Protein AF-A0A916PH71-F1 (afdb_monomer)

pLDDT: mean 97.64, std 1.37, range [85.88, 98.81]

Radius of gyration: 21.18 Å; Cα contacts (8 Å, |Δi|>4): 160; chains: 1; bounding box: 60×31×60 Å

Foldseek 3Di:
DDDDDPDPDPVDDDDDDDDDDDDDDDPCVVQPQPAAEAEFPVCCVVPVRHHHWDDDPRGIDDGFKYWFAFPVCVVPPRCVVQDVLQPHPCVVCVVFWDWDWDDDADPPCRPDRRTTMIGIDGPDDDDDDDDDDDDDDDDPPDDPDDDDNDD

Sequence (151 aa):
MVAEDLSLTPEDWIAVTPPRVPDLRSLQEYVGSTQPVLLDWAVGLAFPCQQPMLHANGIAEIPKFRITPDYSAKKLDTDTWEDGTNGGLLGITDLLLRAHVMATYLSRDWARDWGSLRKFDTLVDAPPAQLELGTATRSGLWSPGKIRIGP

Organism: Mycobacterium tuberculosis (NCBI:txid1773)

InterPro domains:
  IPR032731 Arabinosyltransferase, C-terminal [PF14896] (2-148)

Nearest PDB structures (foldseek):
  7bvf-assembly1_B  TM=9.977E-01  e=1.485E-19  Mycobacterium tuberculosis H37Rv
  6x0o-assembly1_A  TM=1.001E+00  e=2.193E-16  Mycolicibacterium smegmatis MC2 155
  7bx8-assembly1_B  TM=9.810E-01  e=2.394E-15  Mycolicibacterium smegmatis MC2 155
  7bwr-assembly1_A  TM=9.856E-01  e=1.229E-14  Mycolicibacterium smegmatis MC2 155
  7bvg-assembly1_A  TM=9.940E-01  e=8.418E-10  Mycolicibacterium smegmatis MC2 155

Mean predicted aligned error: 3.52 Å

Secondary structure (DSSP, 8-state):
---------TT---------------HHHHHTTTS-EEE-TTTTTT-TTS-BPPEETTEE---SEEEE--HHHIIIIIHHHT-TTTT-THHHHHHHEEEEE-----TT-TT----EEEEEEESS--PPPPP--------TT----PPP---

Structure (mmCIF, N/CA/C/O backbone):
data_AF-A0A916PH71-F1
#
_entry.id   AF-A0A916PH71-F1
#
loop_
_atom_site.group_PDB
_atom_site.id
_atom_site.type_symbol
_atom_site.label_atom_id
_atom_site.label_alt_id
_atom_site.label_comp_id
_atom_site.label_asym_id
_atom_site.label_entity_id
_atom_site.label_seq_id
_atom_site.pdbx_PDB_ins_code
_atom_site.Cartn_x
_atom_site.Cartn_y
_atom_site.Cartn_z
_atom_site.occupancy
_atom_site.B_iso_or_equiv
_atom_site.auth_seq_id
_atom_site.auth_comp_id
_atom_site.auth_asym_id
_atom_site.auth_atom_id
_atom_site.pdbx_PDB_model_num
ATOM 1 N N . MET A 1 1 ? 19.009 -8.897 -27.905 1.00 85.88 1 MET A N 1
ATOM 2 C CA . MET A 1 1 ? 19.649 -8.188 -26.779 1.00 85.88 1 MET A CA 1
ATOM 3 C C . MET A 1 1 ? 21.147 -8.281 -26.985 1.00 85.88 1 MET A C 1
ATOM 5 O O . MET A 1 1 ? 21.601 -9.345 -27.384 1.00 85.88 1 MET A O 1
ATOM 9 N N . VAL A 1 2 ? 21.868 -7.190 -26.756 1.00 94.69 2 VAL A N 1
ATOM 10 C CA . VAL A 1 2 ? 23.335 -7.138 -26.725 1.00 94.69 2 VAL A CA 1
ATOM 11 C C . VAL A 1 2 ? 23.687 -6.413 -25.428 1.00 94.69 2 VAL A C 1
ATOM 13 O O . VAL A 1 2 ? 23.052 -5.402 -25.131 1.00 94.69 2 VAL A O 1
ATOM 16 N N . ALA A 1 3 ? 24.597 -6.962 -24.631 1.00 95.88 3 ALA A N 1
ATOM 17 C CA . ALA A 1 3 ? 25.007 -6.413 -23.344 1.00 95.88 3 ALA A CA 1
ATOM 18 C C . ALA A 1 3 ? 26.518 -6.610 -23.189 1.00 95.88 3 ALA A C 1
ATOM 20 O O . ALA A 1 3 ? 27.023 -7.684 -23.514 1.00 95.88 3 ALA A O 1
ATOM 21 N N . GLU A 1 4 ? 27.213 -5.584 -22.711 1.00 96.88 4 GLU A N 1
ATOM 22 C CA . GLU A 1 4 ? 28.657 -5.586 -22.487 1.00 96.88 4 GLU A CA 1
ATOM 23 C C . GLU A 1 4 ? 28.932 -4.971 -21.116 1.00 96.88 4 GLU A C 1
ATOM 25 O O . GLU A 1 4 ? 28.361 -3.935 -20.777 1.00 96.88 4 GLU A O 1
ATOM 30 N N . ASP A 1 5 ? 29.802 -5.614 -20.347 1.00 96.25 5 ASP A N 1
ATOM 31 C CA . ASP A 1 5 ? 30.385 -5.057 -19.135 1.00 96.25 5 ASP A CA 1
ATOM 32 C C . ASP A 1 5 ? 31.896 -4.960 -19.354 1.00 96.25 5 ASP A C 1
ATOM 34 O O . ASP A 1 5 ? 32.580 -5.969 -19.533 1.00 96.25 5 ASP A O 1
ATOM 38 N N . LEU A 1 6 ? 32.385 -3.725 -19.451 1.00 97.38 6 LEU A N 1
ATOM 39 C CA . LEU A 1 6 ? 33.796 -3.404 -19.676 1.00 97.38 6 LEU A CA 1
ATOM 40 C C . LEU A 1 6 ? 34.477 -2.923 -18.386 1.00 97.38 6 LEU A C 1
ATOM 42 O O . LEU A 1 6 ? 35.652 -2.549 -18.425 1.00 97.38 6 LEU A O 1
ATOM 46 N N . SER A 1 7 ? 33.744 -2.881 -17.267 1.00 97.19 7 SER A N 1
ATOM 47 C CA . SER A 1 7 ? 34.298 -2.478 -15.983 1.00 97.19 7 SER A CA 1
ATOM 48 C C . SER A 1 7 ? 35.080 -3.622 -15.343 1.00 97.19 7 SER A C 1
ATOM 50 O O . SER A 1 7 ? 34.805 -4.801 -15.546 1.00 97.19 7 SER A O 1
ATOM 52 N N . LEU A 1 8 ? 36.092 -3.259 -14.557 1.00 96.75 8 LEU A N 1
ATOM 53 C CA . LEU A 1 8 ? 36.827 -4.187 -13.694 1.00 96.75 8 LEU A CA 1
ATOM 54 C C . LEU A 1 8 ? 36.449 -3.999 -12.215 1.00 96.75 8 LEU A C 1
ATOM 56 O O . LEU A 1 8 ? 36.963 -4.714 -11.353 1.00 96.75 8 LEU A O 1
ATOM 60 N N . THR A 1 9 ? 35.598 -3.014 -11.908 1.00 98.00 9 THR A N 1
ATOM 61 C CA . THR A 1 9 ? 35.149 -2.718 -10.546 1.00 98.00 9 THR A CA 1
ATOM 62 C C . THR A 1 9 ? 34.168 -3.801 -10.091 1.00 98.00 9 THR A C 1
ATOM 64 O O . THR A 1 9 ? 33.164 -4.005 -10.762 1.00 98.00 9 THR A O 1
ATOM 67 N N . PRO A 1 10 ? 34.373 -4.462 -8.936 1.00 96.62 10 PRO A N 1
ATOM 68 C CA . PRO A 1 10 ? 33.494 -5.552 -8.493 1.00 96.62 10 PRO A CA 1
ATOM 69 C C . PRO A 1 10 ? 32.016 -5.180 -8.283 1.00 96.62 10 PRO A C 1
ATOM 71 O O . PRO A 1 10 ? 31.162 -6.063 -8.287 1.00 96.62 10 PRO A O 1
ATOM 74 N N . GLU A 1 11 ? 31.712 -3.900 -8.052 1.00 97.44 11 GLU A N 1
ATOM 75 C CA . GLU A 1 11 ? 30.338 -3.405 -7.872 1.00 97.44 11 GLU A CA 1
ATOM 76 C C . GLU A 1 11 ? 29.620 -3.107 -9.197 1.00 97.44 11 GLU A C 1
ATOM 78 O O . GLU A 1 11 ? 28.392 -3.014 -9.214 1.00 97.44 11 GLU A O 1
ATOM 83 N N . ASP A 1 12 ? 30.360 -3.021 -10.304 1.00 97.50 12 ASP A N 1
ATOM 84 C CA . ASP A 1 12 ? 29.803 -2.815 -11.636 1.00 97.50 12 ASP A CA 1
ATOM 85 C C . ASP A 1 12 ? 29.500 -4.187 -12.237 1.00 97.50 12 ASP A C 1
ATOM 87 O O . ASP A 1 12 ? 30.387 -4.889 -12.705 1.00 97.50 12 ASP A O 1
ATOM 91 N N . TRP A 1 13 ? 28.239 -4.603 -12.179 1.00 97.31 13 TRP A N 1
ATOM 92 C CA . TRP A 1 13 ? 27.793 -5.853 -12.785 1.00 97.31 13 TRP A CA 1
ATOM 93 C C . TRP A 1 13 ? 26.422 -5.672 -13.425 1.00 97.31 13 TRP A C 1
ATOM 95 O O . TRP A 1 13 ? 25.611 -4.844 -13.001 1.00 97.31 13 TRP A O 1
ATOM 105 N N . ILE A 1 14 ? 26.135 -6.484 -14.444 1.00 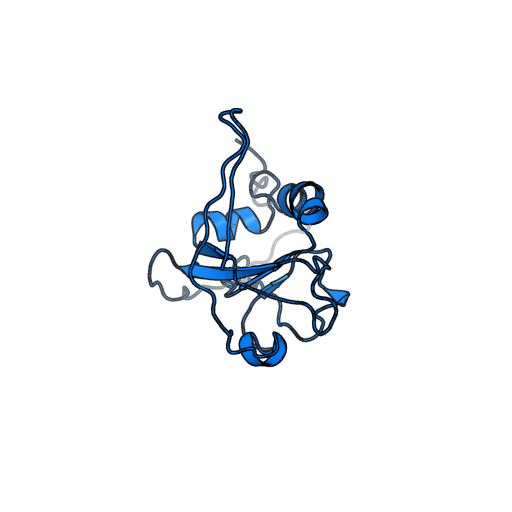97.50 14 ILE A N 1
ATOM 106 C CA . ILE A 1 14 ? 24.841 -6.489 -15.128 1.00 97.50 14 ILE A CA 1
ATOM 107 C C . ILE A 1 14 ? 24.242 -7.894 -15.158 1.00 97.50 14 ILE A C 1
ATOM 109 O O . ILE A 1 14 ? 24.921 -8.886 -15.414 1.00 97.50 14 ILE A O 1
ATOM 113 N N . ALA A 1 15 ? 22.933 -7.977 -14.933 1.00 97.19 15 ALA A N 1
ATOM 114 C CA . ALA A 1 15 ? 22.149 -9.185 -15.153 1.00 97.19 15 ALA A CA 1
ATOM 115 C C . ALA A 1 15 ? 20.938 -8.851 -16.018 1.00 97.19 15 ALA A C 1
ATOM 117 O O . ALA A 1 15 ? 20.287 -7.820 -15.846 1.00 97.19 15 ALA A O 1
ATOM 118 N N . VAL A 1 16 ? 20.628 -9.740 -16.957 1.00 97.06 16 VAL A N 1
ATOM 119 C CA . VAL A 1 16 ? 19.586 -9.522 -17.958 1.00 97.06 16 VAL A CA 1
ATOM 120 C C . VAL A 1 16 ? 18.654 -10.723 -18.042 1.00 97.06 16 VAL A C 1
ATOM 122 O O . VAL A 1 16 ? 19.055 -11.863 -17.824 1.00 97.06 16 VAL A O 1
ATOM 125 N N . THR A 1 17 ? 17.392 -10.465 -18.371 1.00 97.31 17 THR A N 1
ATOM 126 C CA . THR A 1 17 ? 16.372 -11.502 -18.588 1.00 97.31 17 THR A CA 1
ATOM 127 C C . THR A 1 17 ? 15.857 -11.434 -20.027 1.00 97.31 17 THR A C 1
ATOM 129 O O . THR A 1 17 ? 15.926 -10.364 -20.638 1.00 97.31 17 THR A O 1
ATOM 132 N N . PRO A 1 18 ? 15.354 -12.540 -20.610 1.00 98.12 18 PRO A N 1
ATOM 133 C CA . PRO A 1 18 ? 14.786 -12.512 -21.956 1.00 98.12 18 PRO A CA 1
ATOM 134 C C . PRO A 1 18 ? 13.706 -11.424 -22.112 1.00 98.12 18 PRO A C 1
ATOM 136 O O . PRO A 1 18 ? 12.925 -11.198 -21.181 1.00 98.12 18 PRO A O 1
ATOM 139 N N . PRO A 1 19 ? 13.631 -10.745 -23.273 1.00 97.50 19 PRO A N 1
ATOM 140 C CA . PRO A 1 19 ? 12.614 -9.729 -23.502 1.00 97.50 19 PRO A CA 1
ATOM 141 C C . PRO A 1 19 ? 11.215 -10.355 -23.510 1.00 97.50 19 PRO A C 1
ATOM 143 O O . PRO A 1 19 ? 11.025 -11.483 -23.964 1.00 97.50 19 PRO A O 1
ATOM 146 N N . ARG A 1 20 ? 10.222 -9.592 -23.049 1.00 97.62 20 ARG A N 1
ATOM 147 C CA . ARG A 1 20 ? 8.803 -9.963 -23.091 1.00 97.62 20 ARG A CA 1
ATOM 148 C C . ARG A 1 20 ? 7.964 -8.779 -23.554 1.00 97.62 20 ARG A C 1
ATOM 150 O O . ARG A 1 20 ? 8.287 -7.639 -23.228 1.00 97.62 20 ARG A O 1
ATOM 157 N N . VAL A 1 21 ? 6.878 -9.063 -24.264 1.00 98.19 21 VAL A N 1
ATOM 158 C CA . VAL A 1 21 ? 5.817 -8.089 -24.547 1.00 98.19 21 VAL A CA 1
ATOM 159 C C . VAL A 1 21 ? 4.719 -8.330 -23.506 1.00 98.19 21 VAL A C 1
ATOM 161 O O . VAL A 1 21 ? 4.129 -9.408 -23.530 1.00 98.19 21 VAL A O 1
ATOM 164 N N . PRO A 1 22 ? 4.509 -7.428 -22.529 1.00 97.62 22 PRO A N 1
ATOM 165 C CA . PRO A 1 22 ? 3.539 -7.658 -21.464 1.00 97.62 22 PRO A CA 1
ATOM 166 C C . PRO A 1 22 ? 2.105 -7.441 -21.955 1.00 97.62 22 PRO A C 1
ATOM 168 O O . PRO A 1 22 ? 1.829 -6.470 -22.659 1.00 97.62 22 PRO A O 1
ATOM 171 N N . ASP A 1 23 ? 1.185 -8.283 -21.491 1.00 98.06 23 ASP A N 1
ATOM 172 C CA . ASP A 1 23 ? -0.246 -8.009 -21.588 1.00 98.06 23 ASP A CA 1
ATOM 173 C C . ASP A 1 23 ? -0.626 -6.980 -20.520 1.00 98.06 23 ASP A C 1
ATOM 175 O O . ASP A 1 23 ? -0.524 -7.230 -19.315 1.00 98.06 23 ASP A O 1
ATOM 179 N N . LEU A 1 24 ? -1.025 -5.791 -20.966 1.00 98.00 24 LEU A N 1
ATOM 180 C CA . LEU A 1 24 ? -1.341 -4.668 -20.089 1.00 98.00 24 LEU A CA 1
ATOM 181 C C . LEU A 1 24 ? -2.854 -4.486 -19.957 1.00 98.00 24 LEU A C 1
ATOM 183 O O . LEU A 1 24 ? -3.597 -4.566 -20.932 1.00 98.00 24 LEU A O 1
ATOM 187 N N . ARG A 1 25 ? -3.285 -4.164 -18.738 1.00 97.94 25 ARG A N 1
ATOM 188 C CA . ARG A 1 25 ? -4.632 -3.687 -18.401 1.00 97.94 25 ARG A CA 1
ATOM 189 C C . ARG A 1 25 ? -4.530 -2.514 -17.437 1.00 97.94 25 ARG A C 1
ATOM 191 O O . ARG A 1 25 ? -3.511 -2.371 -16.755 1.00 97.94 25 ARG A O 1
ATOM 198 N N . SER A 1 26 ? -5.562 -1.680 -17.372 1.00 98.31 26 SER A N 1
ATOM 199 C CA . SER A 1 26 ? -5.558 -0.543 -16.450 1.00 98.31 26 SER A CA 1
ATOM 200 C C . SER A 1 26 ? -5.629 -0.998 -14.987 1.00 98.31 26 SER A C 1
ATOM 202 O O . SER A 1 26 ? -6.144 -2.073 -14.667 1.00 98.31 26 SER A O 1
ATOM 204 N N . LEU A 1 27 ? -5.139 -0.152 -14.074 1.00 98.25 27 LEU A N 1
ATOM 205 C CA . LEU A 1 27 ? -5.231 -0.418 -12.636 1.00 98.25 27 LEU A CA 1
ATOM 206 C C . LEU A 1 27 ? -6.694 -0.530 -12.187 1.00 98.25 27 LEU A C 1
ATOM 208 O O . LEU A 1 27 ? -7.015 -1.414 -11.398 1.00 98.25 27 LEU A O 1
ATOM 212 N N . GLN A 1 28 ? -7.584 0.300 -12.741 1.00 98.44 28 GLN A N 1
ATOM 213 C CA . GLN A 1 28 ? -9.014 0.256 -12.436 1.00 98.44 28 GLN A CA 1
ATOM 214 C C . GLN A 1 28 ? -9.659 -1.071 -12.857 1.00 98.44 28 GLN A C 1
ATOM 216 O O . GLN A 1 28 ? -10.446 -1.621 -12.095 1.00 98.44 28 GLN A O 1
ATOM 221 N N . GLU A 1 29 ? -9.321 -1.614 -14.029 1.00 98.38 29 GLU A N 1
ATOM 222 C CA . GLU A 1 29 ? -9.830 -2.924 -14.470 1.00 98.38 29 GLU A CA 1
ATOM 223 C C . GLU A 1 29 ? -9.268 -4.083 -13.637 1.00 98.38 29 GLU A C 1
ATOM 225 O O . GLU A 1 29 ? -9.925 -5.112 -13.495 1.00 98.38 29 GLU A O 1
ATOM 230 N N . TYR A 1 30 ? -8.051 -3.944 -13.098 1.00 98.12 30 TYR A N 1
ATOM 231 C CA . TYR A 1 30 ? -7.415 -5.000 -12.312 1.00 98.12 30 TYR A CA 1
ATOM 232 C C . TYR A 1 30 ? -7.846 -5.018 -10.842 1.00 98.12 30 TYR A C 1
ATOM 234 O O . TYR A 1 30 ? -8.214 -6.071 -10.323 1.00 98.12 30 TYR A O 1
ATOM 242 N N . VAL A 1 31 ? -7.769 -3.867 -10.171 1.00 98.25 31 VAL A N 1
ATOM 243 C CA . VAL A 1 31 ? -8.062 -3.712 -8.737 1.00 98.25 31 VAL A CA 1
ATOM 244 C C . VAL A 1 31 ? -9.562 -3.519 -8.503 1.00 98.25 31 VAL A C 1
ATOM 246 O O . VAL A 1 31 ? -10.117 -4.037 -7.533 1.00 98.25 31 VAL A O 1
ATOM 249 N N . GLY A 1 32 ? -10.238 -2.811 -9.409 1.00 98.19 32 GLY A N 1
ATOM 250 C CA . GLY A 1 32 ? -11.645 -2.453 -9.269 1.00 98.19 32 GLY A CA 1
ATOM 251 C C . GLY A 1 32 ? -11.889 -1.369 -8.216 1.00 98.19 32 GLY A C 1
ATOM 252 O O . GLY A 1 32 ? -11.001 -0.590 -7.866 1.00 98.19 32 GLY A O 1
ATOM 253 N N . SER A 1 33 ? -13.131 -1.324 -7.734 1.00 98.31 33 SER A N 1
ATOM 254 C CA . SER A 1 33 ? -13.636 -0.342 -6.761 1.00 98.31 33 SER A CA 1
ATOM 255 C C . SER A 1 33 ? -14.277 -0.985 -5.526 1.00 98.31 33 SER A C 1
ATOM 257 O O . SER A 1 33 ? -14.982 -0.317 -4.782 1.00 98.31 33 SER A O 1
ATOM 259 N N . THR A 1 34 ? -14.105 -2.295 -5.336 1.00 98.25 34 THR A N 1
ATOM 260 C CA . THR A 1 34 ? -14.736 -3.054 -4.238 1.00 98.25 34 THR A CA 1
ATOM 261 C C . THR A 1 34 ? -13.736 -3.821 -3.386 1.00 98.25 34 THR A C 1
ATOM 263 O O . THR A 1 34 ? -14.029 -4.138 -2.238 1.00 98.25 34 THR A O 1
ATOM 266 N N . GLN A 1 35 ? -12.561 -4.140 -3.932 1.00 97.94 35 GLN A N 1
ATOM 267 C CA . GLN A 1 35 ? -11.514 -4.808 -3.173 1.00 97.94 35 GLN A CA 1
ATOM 268 C C . GLN A 1 35 ? -10.871 -3.801 -2.211 1.00 97.94 35 GLN A C 1
ATOM 270 O O . GLN A 1 35 ? -10.499 -2.721 -2.670 1.00 97.94 35 GLN A O 1
ATOM 275 N N . PRO A 1 36 ? -10.698 -4.139 -0.921 1.00 98.38 36 PRO A N 1
ATOM 276 C CA . PRO A 1 36 ? -10.042 -3.251 0.031 1.00 98.38 36 PRO A CA 1
ATOM 277 C C . PRO A 1 36 ? -8.579 -2.994 -0.346 1.00 98.38 36 PRO A C 1
ATOM 279 O O . PRO A 1 36 ? -7.803 -3.934 -0.567 1.00 98.38 36 PRO A O 1
ATOM 282 N N . VAL A 1 37 ? -8.192 -1.722 -0.389 1.00 98.75 37 VAL A N 1
ATOM 283 C CA . VAL A 1 37 ? -6.833 -1.264 -0.705 1.00 98.75 37 VAL A CA 1
ATOM 284 C C . VAL A 1 37 ? -6.265 -0.480 0.476 1.00 98.75 37 VAL A C 1
ATOM 286 O O . VAL A 1 37 ? -6.935 0.377 1.047 1.00 98.75 37 VAL A O 1
ATOM 289 N N . LEU A 1 38 ? -5.007 -0.740 0.823 1.00 98.75 38 LEU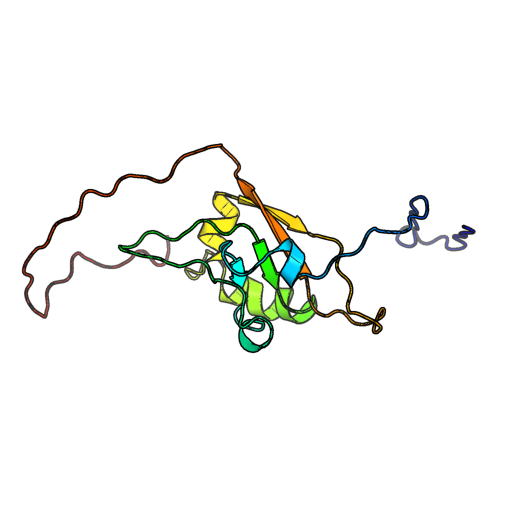 A N 1
ATOM 290 C CA . LEU A 1 38 ? -4.224 0.160 1.662 1.00 98.75 38 LEU A CA 1
ATOM 291 C C . LEU A 1 38 ? -3.656 1.273 0.770 1.00 98.75 38 LEU A C 1
ATOM 293 O O . LEU A 1 38 ? -2.711 1.060 0.010 1.00 98.75 38 LEU A O 1
ATOM 297 N N . LEU A 1 39 ? -4.294 2.438 0.799 1.00 98.69 39 LEU A N 1
ATOM 298 C CA . LEU A 1 39 ? -3.817 3.627 0.101 1.00 98.69 39 LEU A CA 1
ATOM 299 C C . LEU A 1 39 ? -2.907 4.405 1.047 1.00 98.69 39 LEU A C 1
ATOM 301 O O . LEU A 1 39 ? -3.375 4.870 2.087 1.00 98.69 39 LEU A O 1
ATOM 305 N N . ASP A 1 40 ? -1.639 4.583 0.677 1.00 98.62 40 ASP A N 1
ATOM 306 C CA . ASP A 1 40 ? -0.765 5.491 1.415 1.00 98.62 40 ASP A CA 1
ATOM 307 C C . ASP A 1 40 ? -1.357 6.912 1.384 1.00 98.62 40 ASP A C 1
ATOM 309 O O . ASP A 1 40 ? -1.980 7.342 0.403 1.00 98.62 40 ASP A O 1
ATOM 313 N N . TRP A 1 41 ? -1.133 7.681 2.448 1.00 98.06 41 TRP A N 1
ATOM 314 C CA . TRP A 1 41 ? -1.773 8.989 2.630 1.00 98.06 41 TRP A CA 1
ATOM 315 C C . TRP A 1 41 ? -1.502 9.979 1.481 1.00 98.06 41 TRP A C 1
ATOM 317 O O . TRP A 1 41 ? -2.336 10.837 1.194 1.00 98.06 41 TRP A O 1
ATOM 327 N N . ALA A 1 42 ? -0.369 9.839 0.787 1.00 98.12 42 ALA A N 1
ATOM 328 C CA . ALA A 1 42 ? 0.034 10.708 -0.317 1.00 98.12 42 ALA A CA 1
ATOM 329 C C . ALA A 1 42 ? -0.747 10.471 -1.625 1.00 98.12 42 ALA A C 1
ATOM 331 O O . ALA A 1 42 ? -0.753 11.339 -2.497 1.00 98.12 42 ALA A O 1
ATOM 332 N N . VAL A 1 43 ? -1.400 9.312 -1.794 1.00 98.31 43 VAL A N 1
ATOM 333 C CA . VAL A 1 43 ? -1.978 8.906 -3.092 1.00 98.31 43 VAL A CA 1
ATOM 334 C C . VAL A 1 43 ? -3.505 8.963 -3.145 1.00 98.31 43 VAL A C 1
ATOM 336 O O . VAL A 1 43 ? -4.079 8.855 -4.227 1.00 98.31 43 VAL A O 1
ATOM 339 N N . GLY A 1 44 ? -4.185 9.178 -2.014 1.00 97.56 44 GLY A N 1
ATOM 340 C CA . GLY A 1 44 ? -5.647 9.060 -1.921 1.00 97.56 44 GLY A CA 1
ATOM 341 C C . GLY A 1 44 ? -6.429 9.919 -2.925 1.00 97.56 44 GLY A C 1
ATOM 342 O O . GLY A 1 44 ? -7.403 9.450 -3.507 1.00 97.56 44 GLY A O 1
ATOM 343 N N . LEU A 1 45 ? -5.975 11.148 -3.201 1.00 98.31 45 LEU A N 1
ATOM 344 C CA . LEU A 1 45 ? -6.655 12.042 -4.149 1.00 98.31 45 LEU A CA 1
ATOM 345 C C . LEU A 1 45 ? -6.545 11.570 -5.610 1.00 98.31 45 LEU A C 1
ATOM 347 O O . LEU A 1 45 ? -7.440 11.837 -6.409 1.00 98.31 45 LEU A O 1
ATOM 351 N N . ALA A 1 46 ? -5.464 10.872 -5.965 1.00 98.31 46 ALA A N 1
ATOM 352 C CA . ALA A 1 46 ? -5.247 10.357 -7.317 1.00 98.31 46 ALA A CA 1
ATOM 353 C C . ALA A 1 46 ? -6.016 9.051 -7.589 1.00 98.31 46 ALA A C 1
ATOM 355 O O . ALA A 1 46 ? -6.274 8.724 -8.747 1.00 98.31 46 ALA A O 1
ATOM 356 N N . PHE A 1 47 ? -6.418 8.335 -6.533 1.00 98.50 47 PHE A N 1
ATOM 357 C CA . PHE A 1 47 ? -7.139 7.059 -6.596 1.00 98.50 47 PHE A CA 1
ATOM 358 C C . PHE A 1 47 ? -8.506 7.139 -5.888 1.00 98.50 47 PHE A C 1
ATOM 360 O O . PHE A 1 47 ? -8.766 6.378 -4.956 1.00 98.50 47 PHE A O 1
ATOM 367 N N . PRO A 1 48 ? -9.412 8.045 -6.309 1.00 98.31 48 PRO A N 1
ATOM 368 C CA . PRO A 1 48 ? -10.648 8.330 -5.576 1.00 98.31 48 PRO A CA 1
ATOM 369 C C . PRO A 1 48 ? -11.693 7.206 -5.651 1.00 98.31 48 PRO A C 1
ATOM 371 O O . PRO A 1 48 ? -12.644 7.200 -4.875 1.00 98.31 48 PRO A O 1
ATOM 374 N N . CYS A 1 49 ? -11.553 6.280 -6.603 1.00 98.31 49 CYS A N 1
ATOM 375 C CA . CYS A 1 49 ? -12.517 5.203 -6.843 1.00 98.31 49 CYS A CA 1
ATOM 376 C C . CYS A 1 49 ? -12.111 3.871 -6.197 1.00 98.31 49 CYS A C 1
ATOM 378 O O . CYS A 1 49 ? -12.879 2.909 -6.249 1.00 98.31 49 CYS A O 1
ATOM 380 N N . GLN A 1 50 ? -10.903 3.780 -5.640 1.00 98.56 50 GLN A N 1
ATOM 381 C CA . GLN A 1 50 ? -10.440 2.603 -4.915 1.00 98.56 50 GLN A CA 1
ATOM 382 C C . GLN A 1 50 ? -11.089 2.596 -3.532 1.00 98.56 50 GLN A C 1
ATOM 384 O O . GLN A 1 50 ? -11.061 3.602 -2.829 1.00 98.56 50 GLN A O 1
ATOM 389 N N . GLN A 1 51 ? -11.651 1.457 -3.132 1.00 98.38 51 GLN A N 1
ATOM 390 C CA . GLN A 1 51 ? -12.216 1.293 -1.798 1.00 98.38 51 GLN A CA 1
ATOM 391 C C . GLN A 1 51 ? -11.067 1.141 -0.785 1.00 98.38 51 GLN A C 1
ATOM 393 O O . GLN A 1 51 ? -10.359 0.129 -0.840 1.00 98.38 51 GLN A O 1
ATOM 398 N N . PRO A 1 52 ? -10.848 2.099 0.136 1.00 98.50 52 PRO A N 1
ATOM 399 C CA . PRO A 1 52 ? -9.864 1.910 1.191 1.00 98.50 52 PRO A CA 1
ATOM 400 C C . PRO A 1 52 ? -10.314 0.788 2.132 1.00 98.50 52 PRO A C 1
ATOM 402 O O . PRO A 1 52 ? -11.516 0.569 2.310 1.00 98.50 52 PRO A O 1
ATOM 405 N N . MET A 1 53 ? -9.358 0.101 2.761 1.00 98.19 53 MET A N 1
ATOM 406 C CA . MET A 1 53 ? -9.678 -0.792 3.878 1.00 98.19 53 MET A CA 1
ATOM 407 C C . MET A 1 53 ? -10.375 -0.011 4.994 1.00 98.19 53 MET A C 1
ATOM 409 O O . MET A 1 53 ? -9.893 1.035 5.438 1.00 98.19 53 MET A O 1
ATOM 413 N N . LEU A 1 54 ? -11.521 -0.514 5.439 1.00 98.44 54 LEU A N 1
ATOM 414 C CA . LEU A 1 54 ? -12.274 0.080 6.536 1.00 98.44 54 LEU A CA 1
ATOM 415 C C . LEU A 1 54 ? -11.944 -0.612 7.862 1.00 98.44 54 LEU A C 1
ATOM 417 O O . LEU A 1 54 ? -11.292 -1.655 7.914 1.00 98.44 54 LEU A O 1
ATOM 421 N N . HIS A 1 55 ? -12.413 -0.023 8.958 1.00 98.19 55 HIS A N 1
ATOM 422 C CA . HIS A 1 55 ? -12.393 -0.658 10.268 1.00 98.19 55 HIS A CA 1
ATOM 423 C C . HIS A 1 55 ? -13.727 -0.438 10.984 1.00 98.19 55 HIS A C 1
ATOM 425 O O . HIS A 1 55 ? -14.366 0.605 10.843 1.00 98.19 55 HIS A O 1
ATOM 431 N N . ALA A 1 56 ? -14.140 -1.411 11.791 1.00 98.19 56 ALA A N 1
ATOM 432 C CA . ALA A 1 56 ? -15.339 -1.334 12.616 1.00 98.19 56 ALA A CA 1
ATOM 433 C C . ALA A 1 56 ? -15.106 -2.065 13.941 1.00 98.19 56 ALA A C 1
ATOM 435 O O . ALA A 1 56 ? -14.473 -3.117 13.976 1.00 98.19 56 ALA A O 1
ATOM 436 N N . ASN A 1 57 ? -15.611 -1.507 15.046 1.00 97.56 57 ASN A N 1
ATOM 437 C CA . ASN A 1 57 ? -15.533 -2.120 16.382 1.00 97.56 57 ASN A CA 1
ATOM 438 C C . ASN A 1 57 ? -14.106 -2.536 16.815 1.00 97.56 57 ASN A C 1
ATOM 440 O O . ASN A 1 57 ? -13.933 -3.527 17.517 1.00 97.56 57 ASN A O 1
ATOM 444 N N . GLY A 1 58 ? -13.082 -1.788 16.386 1.00 96.94 58 GLY A N 1
ATOM 445 C CA . GLY A 1 58 ? -11.673 -2.065 16.699 1.00 96.94 58 GLY A CA 1
ATOM 446 C C . GLY A 1 58 ? -10.987 -3.101 15.800 1.00 96.94 58 GLY A C 1
ATOM 447 O O . GLY A 1 58 ? -9.816 -3.390 16.021 1.00 96.94 58 GLY A O 1
ATOM 448 N N . ILE A 1 59 ? -11.677 -3.635 14.787 1.00 97.88 59 ILE A N 1
ATOM 449 C CA . ILE A 1 59 ? -11.137 -4.612 13.833 1.00 97.88 59 ILE A CA 1
ATOM 450 C C . ILE A 1 59 ? -11.035 -3.975 12.445 1.00 97.88 59 ILE A C 1
ATOM 452 O O . ILE A 1 59 ? -11.987 -3.349 11.976 1.00 97.88 59 ILE A O 1
ATOM 456 N N . ALA A 1 60 ? -9.882 -4.134 11.796 1.00 98.00 60 ALA A N 1
ATOM 457 C CA . ALA A 1 60 ? -9.619 -3.644 10.446 1.00 98.00 60 ALA A CA 1
ATOM 458 C C . ALA A 1 60 ? -9.866 -4.732 9.387 1.00 98.00 60 ALA A C 1
ATOM 460 O O . ALA A 1 60 ? -9.644 -5.919 9.637 1.00 98.00 60 ALA A O 1
ATOM 461 N N . GLU A 1 61 ? -10.304 -4.326 8.196 1.00 98.06 61 GLU A N 1
ATOM 462 C CA . GLU A 1 61 ? -10.359 -5.194 7.020 1.00 98.06 61 GLU A CA 1
ATOM 463 C C . GLU A 1 61 ? -8.951 -5.577 6.545 1.00 98.06 61 GLU A C 1
ATOM 465 O O . GLU A 1 61 ? -7.992 -4.823 6.704 1.00 98.06 61 GLU A O 1
ATOM 470 N N . ILE A 1 62 ? -8.832 -6.748 5.915 1.00 98.25 62 ILE A N 1
ATOM 471 C CA . ILE A 1 62 ? -7.566 -7.221 5.348 1.00 98.25 62 ILE A CA 1
ATOM 472 C C . ILE A 1 62 ? -7.435 -6.691 3.908 1.00 98.25 62 ILE A C 1
ATOM 474 O O . ILE A 1 62 ? -8.191 -7.141 3.036 1.00 98.25 62 ILE A O 1
ATOM 478 N N . PRO A 1 63 ? -6.486 -5.780 3.616 1.00 98.50 63 PRO A N 1
ATOM 479 C CA . PRO A 1 63 ? -6.306 -5.239 2.274 1.00 98.50 63 PRO A CA 1
ATOM 480 C C . PRO A 1 63 ? -5.775 -6.298 1.300 1.00 98.50 63 PRO A C 1
ATOM 482 O O . PRO A 1 63 ? -4.996 -7.181 1.663 1.00 98.50 63 PRO A O 1
ATOM 485 N N . LYS A 1 64 ? -6.170 -6.192 0.028 1.00 98.62 64 LYS A N 1
ATOM 486 C CA . LYS A 1 64 ? -5.665 -7.039 -1.071 1.00 98.62 64 LYS A CA 1
ATOM 487 C C . LYS A 1 64 ? -4.495 -6.407 -1.812 1.00 98.62 64 LYS A C 1
ATOM 489 O O . LYS A 1 64 ? -3.646 -7.115 -2.355 1.00 98.62 64 LYS A O 1
ATOM 494 N N . PHE A 1 65 ? -4.439 -5.081 -1.808 1.00 98.81 65 PHE A N 1
ATOM 495 C CA . PHE A 1 65 ? -3.397 -4.310 -2.466 1.00 98.81 65 PHE A CA 1
ATOM 496 C C . PHE A 1 65 ? -2.916 -3.165 -1.585 1.00 98.81 65 PHE A C 1
ATOM 498 O O . PHE A 1 65 ? -3.651 -2.698 -0.715 1.00 98.81 65 PHE A O 1
ATOM 505 N N . ARG A 1 66 ? -1.706 -2.682 -1.867 1.00 98.75 66 ARG A N 1
ATOM 506 C CA . ARG A 1 66 ? -1.184 -1.407 -1.375 1.00 98.75 66 ARG A CA 1
ATOM 507 C C . ARG A 1 66 ? -0.762 -0.532 -2.551 1.00 98.75 66 ARG A C 1
ATOM 509 O O . ARG A 1 66 ? -0.037 -1.018 -3.423 1.00 98.75 66 ARG A O 1
ATOM 516 N N . ILE A 1 67 ? -1.188 0.730 -2.563 1.00 98.81 67 ILE A N 1
ATOM 517 C CA . ILE A 1 67 ? -0.736 1.738 -3.534 1.00 98.81 67 ILE A CA 1
ATOM 518 C C . ILE A 1 67 ? 0.123 2.756 -2.793 1.00 98.81 67 ILE A C 1
ATOM 520 O O . ILE A 1 67 ? -0.327 3.339 -1.810 1.00 98.81 67 ILE A O 1
ATOM 524 N N . THR A 1 68 ? 1.345 2.964 -3.275 1.00 98.75 68 THR A N 1
ATOM 525 C CA . THR A 1 68 ? 2.334 3.853 -2.649 1.00 98.75 68 THR A CA 1
ATOM 526 C C . THR A 1 68 ? 2.779 4.943 -3.623 1.00 98.75 68 THR A C 1
ATOM 528 O O . THR A 1 68 ? 2.704 4.708 -4.835 1.00 98.75 68 THR A O 1
ATOM 531 N N . PRO A 1 69 ? 3.301 6.084 -3.134 1.00 98.62 69 PRO A N 1
ATOM 532 C CA . PRO A 1 69 ? 3.950 7.079 -3.988 1.00 98.62 69 PRO A CA 1
ATOM 533 C C . PRO A 1 69 ? 5.280 6.549 -4.556 1.00 98.62 69 PRO A C 1
ATOM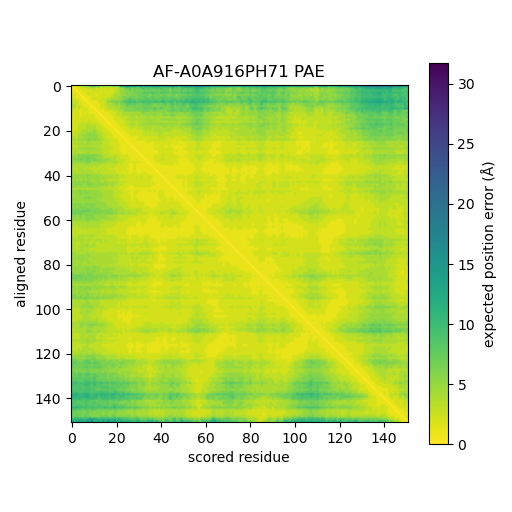 535 O O . PRO A 1 69 ? 5.610 5.363 -4.391 1.00 98.62 69 PRO A O 1
ATOM 538 N N . ASP A 1 70 ? 6.014 7.433 -5.240 1.00 98.12 70 ASP A N 1
ATOM 539 C CA . ASP A 1 70 ? 7.350 7.181 -5.784 1.00 98.12 70 ASP A CA 1
ATOM 540 C C . ASP A 1 70 ? 8.327 6.686 -4.710 1.00 98.12 70 ASP A C 1
ATOM 542 O O . ASP A 1 70 ? 8.097 6.798 -3.499 1.00 98.12 70 ASP A O 1
ATOM 546 N N . TYR A 1 71 ? 9.448 6.128 -5.161 1.00 97.81 71 TYR A N 1
ATOM 547 C CA . TYR A 1 71 ? 10.404 5.481 -4.271 1.00 97.81 71 TYR A CA 1
ATOM 548 C C . TYR A 1 71 ? 10.895 6.373 -3.117 1.00 97.81 71 TYR A C 1
ATOM 550 O O . TYR A 1 71 ? 11.016 5.887 -1.987 1.00 97.81 71 TYR A O 1
ATOM 558 N N . SER A 1 72 ? 11.176 7.655 -3.373 1.00 97.75 72 SER A N 1
ATOM 559 C CA . SER A 1 72 ? 11.775 8.531 -2.359 1.00 97.75 72 SER A CA 1
ATOM 560 C C . SER A 1 72 ? 10.754 8.917 -1.297 1.00 97.75 72 SER A C 1
ATOM 562 O O . SER A 1 72 ? 11.027 8.733 -0.111 1.00 97.75 72 SER A O 1
ATOM 564 N N . ALA A 1 73 ? 9.564 9.360 -1.716 1.00 97.25 73 ALA A N 1
ATOM 565 C CA . ALA A 1 73 ? 8.472 9.687 -0.800 1.00 97.25 73 ALA A CA 1
ATOM 566 C C . ALA A 1 73 ? 8.032 8.463 0.015 1.00 97.25 73 ALA A C 1
ATOM 568 O O . ALA A 1 73 ? 7.805 8.559 1.220 1.00 97.25 73 ALA A O 1
ATOM 569 N N . LYS A 1 74 ? 7.986 7.276 -0.605 1.00 97.75 74 LYS A N 1
ATOM 570 C CA . LYS A 1 74 ? 7.645 6.043 0.113 1.00 97.75 74 LYS A CA 1
ATOM 571 C C . LYS A 1 74 ? 8.641 5.753 1.236 1.00 97.75 74 LYS A C 1
ATOM 573 O O . LYS A 1 74 ? 8.250 5.457 2.358 1.00 97.75 74 LYS A O 1
ATOM 578 N N . LYS A 1 75 ? 9.937 5.822 0.919 1.00 97.31 75 LYS A N 1
ATOM 579 C CA . LYS A 1 75 ? 11.017 5.469 1.846 1.00 97.31 75 LYS A CA 1
ATOM 580 C C . LYS A 1 75 ? 11.172 6.476 2.986 1.00 97.31 75 LYS A C 1
ATOM 582 O O . LYS A 1 75 ? 11.522 6.077 4.092 1.00 97.31 75 LYS A O 1
ATOM 587 N N . LEU A 1 76 ? 11.012 7.764 2.692 1.00 96.69 76 LEU A N 1
ATOM 588 C CA . LEU A 1 76 ? 11.287 8.836 3.648 1.00 96.69 76 LEU A CA 1
ATOM 589 C C . LEU A 1 76 ? 10.048 9.230 4.453 1.00 96.69 76 LEU A C 1
ATOM 591 O O . LEU A 1 76 ? 10.185 9.500 5.646 1.00 96.69 76 LEU A O 1
ATOM 595 N N . ASP A 1 77 ? 8.864 9.191 3.835 1.00 97.44 77 ASP A N 1
ATOM 596 C CA . ASP A 1 77 ? 7.656 9.782 4.409 1.00 97.44 77 ASP A CA 1
ATOM 597 C C . ASP A 1 77 ? 6.588 8.740 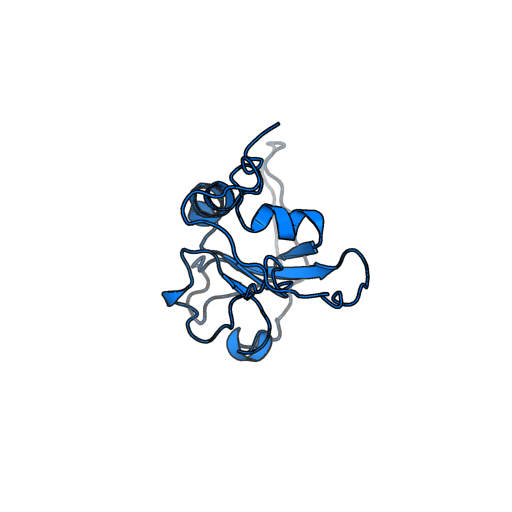4.757 1.00 97.44 77 ASP A C 1
ATOM 599 O O . ASP A 1 77 ? 6.143 8.682 5.900 1.00 97.44 77 ASP A O 1
ATOM 603 N N . THR A 1 78 ? 6.126 7.923 3.800 1.00 97.31 78 THR A N 1
ATOM 604 C CA . THR A 1 78 ? 4.961 7.058 4.066 1.00 97.31 78 THR A CA 1
ATOM 605 C C . THR A 1 78 ? 5.321 5.861 4.937 1.00 97.31 78 THR A C 1
ATOM 607 O O . THR A 1 78 ? 4.667 5.657 5.954 1.00 97.31 78 THR A O 1
ATOM 610 N N . ASP A 1 79 ? 6.398 5.131 4.631 1.00 97.62 79 ASP A N 1
ATOM 611 C CA . ASP A 1 79 ? 6.809 3.969 5.433 1.00 97.62 79 ASP A CA 1
ATOM 612 C C . ASP A 1 79 ? 7.119 4.343 6.892 1.00 97.62 79 ASP A C 1
ATOM 614 O O . ASP A 1 79 ? 6.870 3.543 7.787 1.00 97.62 79 ASP A O 1
ATOM 618 N N . THR A 1 80 ? 7.670 5.536 7.135 1.00 97.06 80 THR A N 1
ATOM 619 C CA . THR A 1 80 ? 8.040 6.002 8.481 1.00 97.06 80 THR A CA 1
ATOM 620 C C . THR A 1 80 ? 6.832 6.526 9.255 1.00 97.06 80 THR A C 1
ATOM 622 O O . THR A 1 80 ? 6.732 6.318 10.461 1.00 97.06 80 THR A O 1
ATOM 625 N N . TRP A 1 81 ? 5.891 7.181 8.573 1.00 98.31 81 TRP A N 1
ATOM 626 C CA . TRP A 1 81 ? 4.700 7.747 9.199 1.00 98.31 81 TRP A CA 1
ATOM 627 C C . TRP A 1 81 ? 3.722 6.682 9.707 1.00 98.31 81 TRP A C 1
ATOM 629 O O . TRP A 1 81 ? 3.171 6.819 10.798 1.00 98.31 81 TRP A O 1
ATOM 639 N N . GLU A 1 82 ? 3.483 5.631 8.920 1.00 98.25 82 GLU A N 1
ATOM 640 C CA . GLU A 1 82 ? 2.508 4.576 9.235 1.00 98.25 82 GLU A CA 1
ATOM 641 C C . GLU A 1 82 ? 3.150 3.250 9.677 1.00 98.25 82 GLU A C 1
ATOM 643 O O . GLU A 1 82 ? 2.529 2.187 9.563 1.00 98.25 82 GLU A O 1
ATOM 648 N N . ASP A 1 83 ? 4.368 3.299 10.222 1.00 97.62 83 ASP A N 1
ATOM 649 C CA . ASP A 1 83 ? 5.026 2.119 10.779 1.00 97.62 83 ASP A CA 1
ATOM 650 C C . ASP A 1 83 ? 4.288 1.535 12.000 1.00 97.62 83 ASP A C 1
ATOM 652 O O . ASP A 1 83 ? 3.506 2.192 12.693 1.00 97.62 83 ASP A O 1
ATOM 656 N N . GLY A 1 84 ? 4.563 0.265 12.300 1.00 97.12 84 GLY A N 1
ATOM 657 C CA . GLY A 1 84 ? 3.963 -0.412 13.450 1.00 97.12 84 GLY A CA 1
ATOM 658 C C . GLY A 1 84 ? 4.469 0.069 14.815 1.00 97.12 84 GLY A C 1
ATOM 659 O O . GLY A 1 84 ? 3.786 -0.145 15.815 1.00 97.12 84 GLY A O 1
ATOM 660 N N . THR A 1 85 ? 5.639 0.714 14.892 1.00 96.88 85 THR A N 1
ATOM 661 C CA . THR A 1 85 ? 6.200 1.188 16.171 1.00 96.88 85 THR A CA 1
ATOM 662 C C . THR A 1 85 ? 5.482 2.421 16.705 1.00 96.88 85 THR A C 1
ATOM 664 O O . THR A 1 85 ? 5.379 2.588 17.919 1.00 96.88 85 THR A O 1
ATOM 667 N N . ASN A 1 86 ? 4.915 3.224 15.806 1.00 96.12 86 ASN A N 1
ATOM 668 C CA . ASN A 1 86 ? 4.155 4.431 16.102 1.00 96.12 86 ASN A CA 1
ATOM 669 C C . ASN A 1 86 ? 2.631 4.214 15.992 1.00 96.12 86 ASN A C 1
ATOM 671 O O . ASN A 1 86 ? 1.857 5.156 16.153 1.00 96.12 86 ASN A O 1
ATOM 675 N N . GLY A 1 87 ? 2.187 2.969 15.768 1.00 96.88 87 GLY A N 1
ATOM 676 C CA . GLY A 1 87 ? 0.771 2.579 15.749 1.00 96.88 87 GLY A CA 1
ATOM 677 C C . GLY A 1 87 ? 0.082 2.675 14.384 1.00 96.88 87 GLY A C 1
ATOM 678 O O . GLY A 1 87 ? -1.147 2.659 14.324 1.00 96.88 87 GLY A O 1
ATOM 679 N N . GLY A 1 88 ? 0.847 2.785 13.299 1.00 97.50 88 GLY A N 1
ATOM 680 C CA . GLY A 1 88 ? 0.339 2.829 11.935 1.00 97.50 88 GLY A CA 1
ATOM 681 C C . GLY A 1 88 ? -0.064 1.466 11.365 1.00 97.50 88 GLY A C 1
ATOM 682 O O . GLY A 1 88 ? 0.145 0.402 11.957 1.00 97.50 88 GLY A O 1
ATOM 683 N N . LEU A 1 89 ? -0.683 1.507 10.183 1.00 98.06 89 LEU A N 1
ATOM 684 C CA . LEU A 1 89 ? -1.332 0.349 9.562 1.00 98.06 89 LEU A CA 1
ATOM 685 C C . LEU A 1 89 ? -0.344 -0.725 9.093 1.00 98.06 89 LEU A C 1
ATOM 687 O O . LEU A 1 89 ? -0.723 -1.898 9.019 1.00 98.06 89 LEU A O 1
ATOM 691 N N . LEU A 1 90 ? 0.923 -0.366 8.848 1.00 98.19 90 LEU A N 1
ATOM 692 C CA . LEU A 1 90 ? 1.939 -1.332 8.425 1.00 98.19 90 LEU A CA 1
ATOM 693 C C . LEU A 1 90 ? 2.242 -2.367 9.509 1.00 98.19 90 LEU A C 1
ATOM 695 O O . LEU A 1 90 ? 2.542 -3.514 9.190 1.00 98.19 90 LEU A O 1
ATOM 699 N N . GLY A 1 91 ? 2.034 -2.029 10.786 1.00 97.19 91 GLY A N 1
ATOM 700 C CA . GLY A 1 91 ? 2.150 -2.995 11.880 1.00 97.19 91 GLY A CA 1
ATOM 701 C C . GLY A 1 91 ? 1.182 -4.179 11.761 1.00 97.19 91 GLY A C 1
ATOM 702 O O . GLY A 1 91 ? 1.515 -5.283 12.183 1.00 97.19 91 GLY A O 1
ATOM 703 N N . ILE A 1 92 ? 0.003 -3.977 11.161 1.00 97.44 92 ILE A N 1
ATOM 704 C CA . ILE A 1 92 ? -0.980 -5.047 10.934 1.00 97.44 92 ILE A CA 1
ATOM 705 C C . ILE A 1 92 ? -0.595 -5.853 9.692 1.00 97.44 92 ILE A C 1
ATOM 707 O O . ILE A 1 92 ? -0.577 -7.086 9.727 1.00 97.44 92 ILE A O 1
ATOM 711 N N . THR A 1 93 ? -0.290 -5.168 8.586 1.00 98.12 93 THR A N 1
ATOM 712 C CA . THR A 1 93 ? -0.028 -5.839 7.308 1.00 98.12 93 THR A CA 1
ATOM 713 C C . THR A 1 93 ? 1.269 -6.633 7.330 1.00 98.12 93 THR A C 1
ATOM 715 O O . THR A 1 93 ? 1.279 -7.747 6.822 1.00 98.12 93 THR A O 1
ATOM 718 N N . ASP A 1 94 ? 2.328 -6.126 7.961 1.00 97.12 94 ASP A N 1
ATOM 719 C CA . ASP A 1 94 ? 3.642 -6.784 7.961 1.00 97.12 94 ASP A CA 1
ATOM 720 C C . ASP A 1 94 ? 3.656 -8.075 8.793 1.00 97.12 94 ASP A C 1
ATOM 722 O O . ASP A 1 94 ? 4.448 -8.981 8.532 1.00 97.12 94 ASP A O 1
ATOM 726 N N . LEU A 1 95 ? 2.757 -8.187 9.777 1.00 97.38 95 LEU A N 1
ATOM 727 C CA . LEU A 1 95 ? 2.612 -9.387 10.601 1.00 97.38 95 LEU A CA 1
ATOM 728 C C . LEU A 1 95 ? 1.774 -10.481 9.928 1.00 97.38 95 LEU A C 1
ATOM 730 O O . LEU A 1 95 ? 2.022 -11.665 10.158 1.00 97.38 95 LEU A O 1
ATOM 734 N N . LEU A 1 96 ? 0.763 -10.106 9.139 1.00 97.44 96 LEU A N 1
ATOM 735 C CA . LEU A 1 96 ? -0.253 -11.039 8.632 1.00 97.44 96 LEU A CA 1
ATOM 736 C C . LEU A 1 96 ? -0.119 -11.343 7.131 1.00 97.44 96 LEU A C 1
ATOM 738 O O . LEU A 1 96 ? -0.559 -12.404 6.673 1.00 97.44 96 LEU A O 1
ATOM 742 N N . LEU A 1 97 ? 0.468 -10.426 6.359 1.00 98.31 97 LEU A N 1
ATOM 743 C CA . LEU A 1 97 ? 0.480 -10.447 4.899 1.00 98.31 97 LEU A CA 1
ATOM 744 C C . LEU A 1 97 ? 1.903 -10.464 4.346 1.00 98.31 97 LEU A C 1
ATOM 746 O O . LEU A 1 97 ? 2.826 -9.855 4.877 1.00 98.31 97 LEU A O 1
ATOM 750 N N . ARG A 1 98 ? 2.064 -11.118 3.196 1.00 98.38 98 ARG A N 1
ATOM 751 C CA . ARG A 1 98 ? 3.265 -11.018 2.370 1.00 98.38 98 ARG A CA 1
ATOM 752 C C . ARG A 1 98 ? 3.000 -10.085 1.196 1.00 98.38 98 ARG A C 1
ATOM 754 O O . ARG A 1 98 ? 2.063 -10.304 0.433 1.00 98.38 98 ARG A O 1
ATOM 761 N N . ALA A 1 99 ? 3.832 -9.057 1.048 1.00 98.12 99 ALA A N 1
ATOM 762 C CA . ALA A 1 99 ? 3.721 -8.085 -0.035 1.00 98.12 99 ALA A CA 1
ATOM 763 C C . ALA A 1 99 ? 4.602 -8.459 -1.237 1.00 98.12 99 ALA A C 1
ATOM 765 O O . ALA A 1 99 ? 5.799 -8.705 -1.089 1.00 98.12 99 ALA A O 1
ATOM 766 N N . HIS A 1 100 ? 4.033 -8.403 -2.440 1.00 97.81 100 HIS A N 1
ATOM 767 C CA . HIS A 1 100 ? 4.739 -8.603 -3.704 1.00 97.81 100 HIS A CA 1
ATOM 768 C C . HIS A 1 100 ? 4.572 -7.377 -4.605 1.00 97.81 100 HIS A C 1
ATOM 770 O O . HIS A 1 100 ? 3.449 -7.005 -4.947 1.00 97.81 100 HIS A O 1
ATOM 776 N N . VAL A 1 101 ? 5.681 -6.739 -4.997 1.00 98.19 101 VAL A N 1
ATOM 777 C CA . VAL A 1 101 ? 5.649 -5.601 -5.930 1.00 98.19 101 VAL A CA 1
ATOM 778 C C . VAL A 1 101 ? 5.238 -6.065 -7.328 1.00 98.19 101 VAL A C 1
ATOM 780 O O . VAL A 1 101 ? 5.721 -7.081 -7.827 1.00 98.19 101 VAL A O 1
ATOM 783 N N . MET A 1 102 ? 4.324 -5.327 -7.951 1.00 98.31 102 MET A N 1
ATOM 784 C CA . MET A 1 102 ? 3.805 -5.600 -9.288 1.00 98.31 102 MET A CA 1
ATOM 785 C C . MET A 1 102 ? 4.466 -4.681 -10.317 1.00 98.31 102 MET A C 1
ATOM 787 O O . MET A 1 102 ? 4.765 -3.527 -10.022 1.00 98.31 102 MET A O 1
ATOM 791 N N . ALA A 1 103 ? 4.673 -5.184 -11.536 1.00 97.94 103 ALA A N 1
ATOM 792 C CA . ALA A 1 103 ? 5.179 -4.373 -12.640 1.00 97.94 103 ALA A CA 1
ATOM 793 C C . ALA A 1 103 ? 4.069 -3.446 -13.157 1.00 97.94 103 ALA A C 1
ATOM 795 O O . ALA A 1 103 ? 3.066 -3.916 -13.695 1.00 97.94 103 ALA A O 1
ATOM 796 N N . THR A 1 104 ? 4.248 -2.138 -12.989 1.00 98.25 104 THR A N 1
ATOM 797 C CA . THR A 1 104 ? 3.282 -1.107 -13.383 1.00 98.25 104 THR A CA 1
ATOM 798 C C . THR A 1 104 ? 3.967 -0.013 -14.192 1.00 98.25 104 THR A C 1
ATOM 800 O O . THR A 1 104 ? 5.156 0.247 -14.029 1.00 98.25 104 THR A O 1
ATOM 803 N N . TYR A 1 105 ? 3.208 0.631 -15.077 1.00 98.12 105 TYR A N 1
ATOM 804 C CA . TYR A 1 105 ? 3.723 1.644 -15.996 1.00 98.12 105 TYR A CA 1
ATOM 805 C C . TYR A 1 105 ? 2.712 2.776 -16.139 1.00 98.12 105 TYR A C 1
ATOM 807 O O . TYR A 1 105 ? 1.504 2.526 -16.172 1.00 98.12 105 TYR A O 1
ATOM 815 N N . LEU A 1 106 ? 3.202 4.007 -16.279 1.00 98.12 106 LEU A N 1
ATOM 816 C CA . LEU A 1 106 ? 2.360 5.147 -16.614 1.00 98.12 106 LEU A CA 1
ATOM 817 C C . LEU A 1 106 ? 2.142 5.201 -18.131 1.00 98.12 106 LEU A C 1
ATOM 819 O O . LEU A 1 106 ? 3.080 5.064 -18.915 1.00 98.12 106 LEU A O 1
ATOM 823 N N . SER A 1 107 ? 0.893 5.385 -18.561 1.00 98.06 107 SER A N 1
ATOM 824 C CA . SER A 1 107 ? 0.553 5.402 -19.987 1.00 98.06 107 SER A CA 1
ATOM 825 C C . SER A 1 107 ? 1.248 6.563 -20.699 1.00 98.06 107 SER A C 1
ATOM 827 O O . SER A 1 107 ? 1.013 7.721 -20.362 1.00 98.06 107 SER A O 1
ATOM 829 N N . ARG A 1 108 ? 2.068 6.251 -21.713 1.00 97.75 108 ARG A N 1
ATOM 830 C CA . ARG A 1 108 ? 2.785 7.219 -22.569 1.00 97.75 108 ARG A CA 1
ATOM 831 C C . ARG A 1 108 ? 3.831 8.083 -21.854 1.00 97.75 108 ARG A C 1
ATOM 833 O O . ARG A 1 108 ? 4.360 8.997 -22.476 1.00 97.75 108 ARG A O 1
ATOM 840 N N . ASP A 1 109 ? 4.171 7.768 -20.608 1.00 97.69 109 ASP A N 1
ATOM 841 C CA . ASP A 1 109 ? 5.229 8.437 -19.845 1.00 97.69 109 ASP A CA 1
ATOM 842 C C . ASP A 1 109 ? 6.105 7.387 -19.146 1.00 97.69 109 ASP A C 1
ATOM 844 O O . ASP A 1 109 ? 6.065 7.175 -17.936 1.00 97.69 109 ASP A O 1
ATOM 848 N N . TRP A 1 110 ? 6.853 6.645 -19.963 1.00 96.06 110 TRP A N 1
ATOM 849 C CA . TRP A 1 110 ? 7.544 5.413 -19.564 1.00 96.06 110 TRP A CA 1
ATOM 850 C C . TRP A 1 110 ? 8.759 5.633 -18.657 1.00 96.06 110 TRP A C 1
ATOM 852 O O . TRP A 1 110 ? 9.253 4.678 -18.065 1.00 96.06 110 TRP A O 1
ATOM 862 N N . ALA A 1 111 ? 9.258 6.868 -18.579 1.00 97.06 111 ALA A N 1
ATOM 863 C CA . ALA A 1 111 ? 10.420 7.235 -17.773 1.00 97.06 111 ALA A CA 1
ATOM 864 C C . ALA A 1 111 ? 10.036 7.788 -16.389 1.00 97.06 111 ALA A C 1
ATOM 866 O O . ALA A 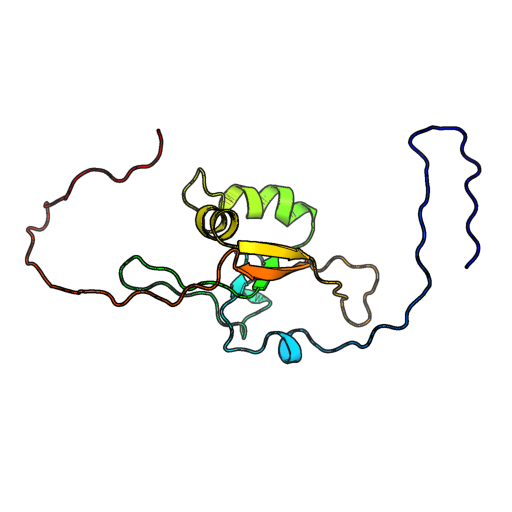1 111 ? 10.919 8.140 -15.609 1.00 97.06 111 ALA A O 1
ATOM 867 N N . ARG A 1 112 ? 8.735 7.895 -16.086 1.00 98.06 112 ARG A N 1
ATOM 868 C CA . ARG A 1 112 ? 8.236 8.471 -14.836 1.00 98.06 112 ARG A CA 1
ATOM 869 C C . ARG A 1 112 ? 7.904 7.397 -13.807 1.00 98.06 112 ARG A C 1
ATOM 871 O O . ARG A 1 112 ? 7.101 6.503 -14.071 1.00 98.06 112 ARG A O 1
ATOM 878 N N . ASP A 1 113 ? 8.466 7.547 -12.609 1.00 98.19 113 ASP A N 1
ATOM 879 C CA . ASP A 1 113 ? 8.021 6.815 -11.424 1.00 98.19 113 ASP A CA 1
ATOM 880 C C . ASP A 1 113 ? 6.741 7.469 -10.890 1.00 98.19 113 ASP A C 1
ATOM 882 O O . ASP A 1 113 ? 6.762 8.585 -10.374 1.00 98.19 113 ASP A O 1
ATOM 886 N N . TRP A 1 114 ? 5.605 6.802 -11.087 1.00 98.25 114 TRP A N 1
ATOM 887 C CA . TRP A 1 114 ? 4.320 7.244 -10.540 1.00 98.25 114 TRP A CA 1
ATOM 888 C C . TRP A 1 114 ? 4.110 6.753 -9.100 1.00 98.25 114 TRP A C 1
ATOM 890 O O . TRP A 1 114 ? 3.189 7.217 -8.428 1.00 98.25 114 TRP A O 1
ATOM 900 N N . GLY A 1 115 ? 4.924 5.794 -8.656 1.00 98.31 115 GLY A N 1
ATOM 901 C CA . GLY A 1 115 ? 4.722 5.009 -7.455 1.00 98.31 115 GLY A CA 1
ATOM 902 C C . GLY A 1 115 ? 4.654 3.516 -7.740 1.00 98.31 115 GLY A C 1
ATOM 903 O O . GLY A 1 115 ? 5.152 3.013 -8.750 1.00 98.31 115 GLY A O 1
ATOM 904 N N . SER A 1 116 ? 4.050 2.764 -6.822 1.00 98.56 116 SER A N 1
ATOM 905 C CA . SER A 1 116 ? 4.031 1.307 -6.945 1.00 98.56 116 SER A CA 1
ATOM 906 C C . SER A 1 116 ? 2.746 0.664 -6.448 1.00 98.56 116 SER A C 1
ATOM 908 O O . SER A 1 116 ? 2.061 1.173 -5.562 1.00 98.56 116 SER A O 1
ATOM 910 N N . LEU A 1 117 ? 2.447 -0.501 -7.023 1.00 98.81 117 LEU A N 1
ATOM 911 C CA . LEU A 1 117 ? 1.377 -1.388 -6.590 1.00 98.81 117 LEU A CA 1
ATOM 912 C C . LEU A 1 117 ? 2.000 -2.635 -5.961 1.00 98.81 117 LEU A C 1
ATOM 914 O O . LEU A 1 117 ? 2.831 -3.302 -6.583 1.00 98.81 117 LEU A O 1
ATOM 918 N N . ARG A 1 118 ? 1.572 -2.984 -4.750 1.00 98.81 118 ARG A N 1
ATOM 919 C CA . ARG A 1 118 ? 1.890 -4.268 -4.116 1.00 98.81 118 ARG A CA 1
ATOM 920 C C . ARG A 1 118 ? 0.627 -5.099 -3.988 1.00 98.81 118 ARG A C 1
ATOM 922 O O . ARG A 1 118 ? -0.410 -4.575 -3.591 1.00 98.81 118 ARG A O 1
ATOM 929 N N . LYS A 1 119 ? 0.723 -6.387 -4.300 1.00 98.69 119 LYS A N 1
ATOM 930 C CA . L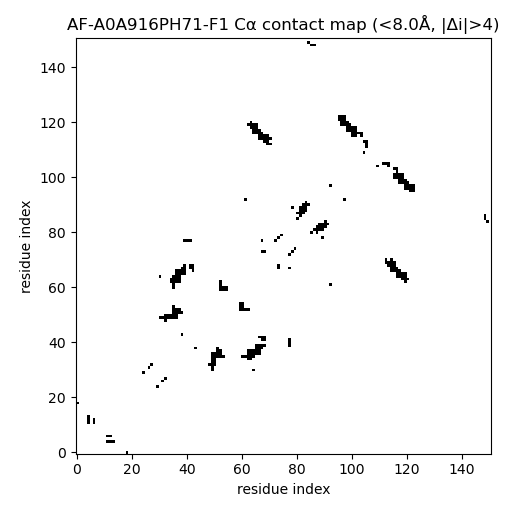YS A 1 119 ? -0.304 -7.377 -3.971 1.00 98.69 119 LYS A CA 1
ATOM 931 C C . LYS A 1 119 ? 0.024 -7.994 -2.615 1.00 98.69 119 LYS A C 1
ATOM 933 O O . LYS A 1 119 ? 1.186 -8.318 -2.368 1.00 98.69 119 LYS A O 1
ATOM 938 N N . PHE A 1 120 ? -0.986 -8.156 -1.771 1.00 98.69 120 PHE A N 1
ATOM 939 C CA . PHE A 1 120 ? -0.870 -8.900 -0.527 1.00 98.69 120 PHE A CA 1
ATOM 940 C C . PHE A 1 120 ? -1.408 -10.321 -0.683 1.00 98.69 120 PHE A C 1
ATOM 942 O O . PHE A 1 120 ? -2.506 -10.525 -1.204 1.00 98.69 120 PHE A O 1
ATOM 949 N N . ASP A 1 121 ? -0.653 -11.286 -0.168 1.00 98.19 121 ASP A N 1
ATOM 950 C CA . ASP A 1 121 ? -1.093 -12.666 0.019 1.00 98.19 121 ASP A CA 1
ATOM 951 C C . ASP A 1 121 ? -1.072 -13.001 1.521 1.00 98.19 121 ASP A C 1
ATOM 953 O O . ASP A 1 121 ? -0.173 -12.574 2.251 1.00 98.19 121 ASP A O 1
ATOM 957 N N . THR A 1 122 ? -2.076 -13.733 2.008 1.00 97.62 122 THR A N 1
ATOM 958 C CA . THR A 1 122 ? -2.151 -14.122 3.423 1.00 97.62 122 THR A CA 1
ATOM 959 C C . THR A 1 122 ? -1.147 -15.226 3.736 1.00 97.62 122 THR A C 1
ATOM 961 O O . THR A 1 122 ? -0.923 -16.129 2.931 1.00 97.62 122 THR A O 1
ATOM 964 N N . LEU A 1 123 ? -0.538 -15.171 4.923 1.00 97.56 123 LEU A N 1
ATOM 965 C CA . LEU A 1 123 ? 0.390 -16.217 5.369 1.0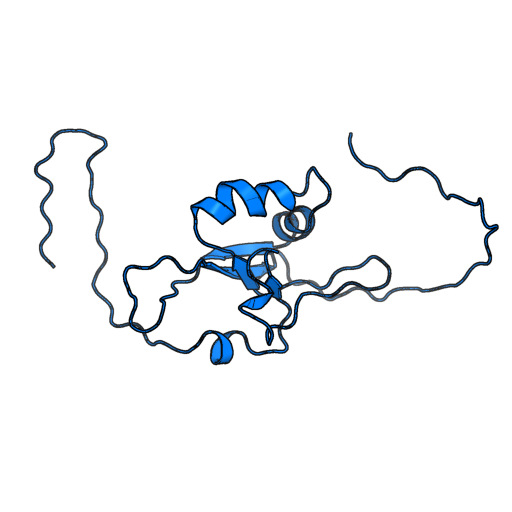0 97.56 123 LEU A CA 1
ATOM 966 C C . LEU A 1 123 ? -0.316 -17.552 5.643 1.00 97.56 123 LEU A C 1
ATOM 968 O O . LEU A 1 123 ? 0.269 -18.615 5.444 1.00 97.56 123 LEU A O 1
ATOM 972 N N . VAL A 1 124 ? -1.565 -17.485 6.102 1.00 97.38 124 VAL A N 1
ATOM 973 C CA . VAL A 1 124 ? -2.431 -18.630 6.394 1.00 97.38 124 VAL A CA 1
ATOM 974 C C . VAL A 1 124 ? -3.821 -18.332 5.839 1.00 97.38 124 VAL A C 1
ATOM 976 O O . VAL A 1 124 ? -4.245 -17.176 5.799 1.00 97.38 124 VAL A O 1
ATOM 979 N N . ASP A 1 125 ? -4.524 -19.370 5.397 1.00 96.50 125 ASP A N 1
ATOM 980 C CA . ASP A 1 125 ? -5.937 -19.265 5.048 1.00 96.50 125 ASP A CA 1
ATOM 981 C C . ASP A 1 125 ? -6.787 -19.287 6.327 1.00 96.50 125 ASP A C 1
ATOM 983 O O . ASP A 1 125 ? -6.815 -20.286 7.049 1.00 96.50 125 ASP A O 1
ATOM 987 N N . ALA A 1 126 ? -7.418 -18.157 6.646 1.00 96.69 126 ALA A N 1
ATOM 988 C CA . ALA A 1 126 ? -8.206 -17.980 7.858 1.00 96.69 126 ALA A CA 1
ATOM 989 C C . ALA A 1 126 ? -9.450 -17.120 7.576 1.00 96.69 126 ALA A C 1
ATOM 991 O O . ALA A 1 126 ? -9.331 -16.055 6.958 1.00 96.69 126 ALA A O 1
ATOM 992 N N . PRO A 1 127 ? -10.642 -17.537 8.038 1.00 97.00 127 PRO A N 1
ATOM 993 C CA . PRO A 1 127 ? -11.852 -16.742 7.887 1.00 97.00 127 PRO A CA 1
ATOM 994 C C . PRO A 1 127 ? -11.891 -15.570 8.890 1.00 97.00 127 PRO A C 1
ATOM 996 O O . PRO A 1 127 ? -11.262 -15.641 9.949 1.00 97.00 127 PRO A O 1
ATOM 999 N N . PRO A 1 128 ? -12.675 -14.510 8.613 1.00 97.31 128 PRO A N 1
ATOM 1000 C CA . PRO A 1 128 ? -12.968 -13.467 9.594 1.00 97.31 128 PRO A CA 1
ATOM 1001 C C . PRO A 1 128 ? -13.671 -14.017 10.845 1.00 97.31 128 PRO A C 1
ATOM 1003 O O . PRO A 1 128 ? -14.461 -14.960 10.767 1.00 97.31 128 PRO A O 1
ATOM 1006 N N . ALA A 1 129 ? -13.423 -13.393 11.997 1.00 97.44 129 ALA A N 1
ATOM 1007 C CA . ALA A 1 129 ? -14.054 -13.767 13.261 1.00 97.44 129 ALA A CA 1
ATOM 1008 C C . ALA A 1 129 ? -15.506 -13.260 13.372 1.00 97.44 129 ALA A C 1
ATOM 1010 O O . ALA A 1 129 ? -15.849 -12.198 12.850 1.00 97.44 129 ALA A O 1
ATOM 1011 N N . GLN A 1 130 ? -16.344 -13.990 14.115 1.00 97.81 130 GLN A N 1
ATOM 1012 C CA . GLN A 1 130 ? -17.654 -13.505 14.561 1.00 97.81 130 GLN A CA 1
ATOM 1013 C C . GLN A 1 130 ? -17.480 -12.727 15.867 1.00 97.81 130 GLN A C 1
ATOM 1015 O O . GLN A 1 130 ? -16.897 -13.240 16.819 1.00 97.81 130 GLN A O 1
ATOM 1020 N N . LEU A 1 131 ? -17.960 -11.482 15.904 1.00 97.50 131 LEU A N 1
ATOM 1021 C CA . LEU A 1 131 ? -17.822 -10.620 17.076 1.00 97.50 131 LEU A CA 1
ATOM 1022 C C . LEU A 1 131 ? -19.034 -10.755 17.997 1.00 97.50 131 LEU A C 1
ATOM 1024 O O . LEU A 1 131 ? -20.172 -10.567 17.568 1.00 97.50 131 LEU A O 1
ATOM 1028 N N . GLU A 1 132 ? -18.777 -10.995 19.278 1.00 97.88 132 GLU A N 1
ATOM 1029 C CA . GLU A 1 132 ? -19.777 -10.838 20.332 1.00 97.88 132 GLU A CA 1
ATOM 1030 C C . GLU A 1 132 ? -19.786 -9.379 20.790 1.00 97.88 132 GLU A C 1
ATOM 1032 O O . GLU A 1 132 ? -18.818 -8.876 21.363 1.00 97.88 132 GLU A O 1
ATOM 1037 N N . LEU A 1 133 ? -20.877 -8.674 20.494 1.00 98.06 133 LEU A N 1
ATOM 1038 C CA . LEU A 1 133 ? -21.019 -7.253 20.790 1.00 98.06 133 LEU A CA 1
ATOM 1039 C C . LEU A 1 133 ? -21.979 -7.031 21.959 1.00 98.06 133 LEU A C 1
ATOM 1041 O O . LEU A 1 133 ? -22.956 -7.755 22.143 1.00 98.06 133 LEU A O 1
ATOM 1045 N N . GLY A 1 134 ? -21.719 -5.976 22.724 1.00 97.06 134 GLY A N 1
ATOM 1046 C CA . GLY A 1 134 ? -22.563 -5.547 23.828 1.00 97.06 134 GLY A CA 1
ATOM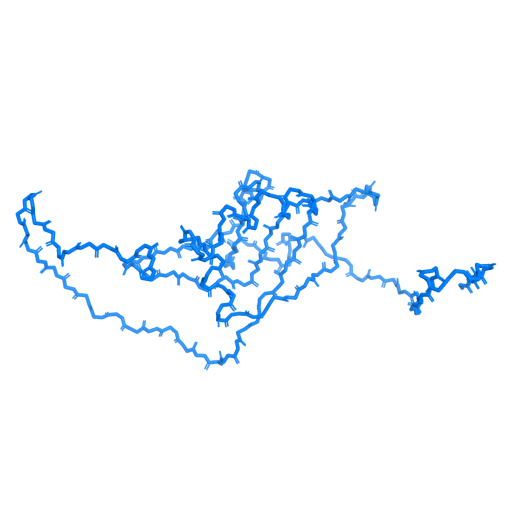 1047 C C . GLY A 1 134 ? -22.439 -4.050 24.070 1.00 97.06 134 GLY A C 1
ATOM 1048 O O . GLY A 1 134 ? -21.561 -3.376 23.533 1.00 97.06 134 GLY A O 1
ATOM 1049 N N . THR A 1 135 ? -23.329 -3.523 24.902 1.00 97.75 135 THR A N 1
ATOM 1050 C CA . THR A 1 135 ? -23.363 -2.103 25.260 1.00 97.75 135 THR A CA 1
ATOM 1051 C C . THR A 1 135 ? -23.275 -1.945 26.769 1.00 97.75 135 THR A C 1
ATOM 1053 O O . THR A 1 135 ? -23.872 -2.725 27.508 1.00 97.75 135 THR A O 1
ATOM 1056 N N . ALA A 1 136 ? -22.580 -0.912 27.240 1.00 97.50 136 ALA A N 1
ATOM 1057 C CA . ALA A 1 136 ? -22.512 -0.583 28.658 1.00 97.50 136 ALA A CA 1
ATOM 1058 C C . ALA A 1 136 ? -22.555 0.933 28.864 1.00 97.50 136 ALA A C 1
ATOM 1060 O O . ALA A 1 136 ? -21.866 1.678 28.170 1.00 97.50 136 ALA A O 1
ATOM 1061 N N . THR A 1 137 ? -23.317 1.390 29.858 1.00 98.12 137 THR A N 1
ATOM 1062 C CA . THR A 1 137 ? -23.293 2.792 30.287 1.00 98.12 137 THR A CA 1
ATOM 1063 C C . THR A 1 137 ? -22.060 3.041 31.154 1.00 98.12 137 THR A C 1
ATOM 1065 O O . THR A 1 137 ? -21.784 2.298 32.102 1.00 98.12 137 THR A O 1
ATOM 1068 N N . ARG A 1 138 ? -21.302 4.088 30.826 1.00 97.75 138 ARG A N 1
ATOM 1069 C CA . ARG A 1 138 ? -20.108 4.536 31.556 1.00 97.75 138 ARG A CA 1
ATOM 1070 C C . ARG A 1 138 ? -20.263 6.005 31.941 1.00 97.75 138 ARG A C 1
ATOM 1072 O O . ARG A 1 138 ? -21.028 6.731 31.313 1.00 97.75 138 ARG A O 1
ATOM 1079 N N . SER A 1 139 ? -19.563 6.437 32.988 1.00 97.50 139 SER A N 1
ATOM 1080 C CA . SER A 1 139 ? -19.518 7.856 33.353 1.00 97.50 139 SER A CA 1
ATOM 1081 C C . SER A 1 139 ? -18.617 8.637 32.388 1.00 97.50 139 SER A C 1
ATOM 1083 O O . SER A 1 139 ? -17.741 8.059 31.749 1.00 97.50 139 SER A O 1
ATOM 1085 N N . GLY A 1 140 ? -18.792 9.960 32.301 1.00 97.81 140 GLY A N 1
ATOM 1086 C CA . GLY A 1 140 ? -18.029 10.809 31.369 1.00 97.81 140 GLY A CA 1
ATOM 1087 C C . GLY A 1 140 ? -16.523 10.915 31.651 1.00 97.81 140 GLY A C 1
ATOM 1088 O O . GLY A 1 140 ? -15.780 11.389 30.803 1.00 97.81 140 GLY A O 1
ATOM 1089 N N . LEU A 1 141 ? -16.069 10.466 32.825 1.00 97.88 141 LEU A N 1
ATOM 1090 C CA . LEU A 1 141 ? -14.654 10.429 33.223 1.00 97.88 141 LEU A CA 1
ATOM 1091 C C . LEU A 1 141 ? -14.121 8.996 33.359 1.00 97.88 141 LEU A C 1
ATOM 1093 O O . LEU A 1 141 ? -13.010 8.787 33.844 1.00 97.88 141 LEU A O 1
ATOM 1097 N N . TRP A 1 142 ? -14.921 7.994 32.994 1.00 98.19 142 TRP A N 1
ATOM 1098 C CA . TRP A 1 142 ? -14.491 6.606 33.059 1.00 98.19 142 TRP A CA 1
ATOM 1099 C C . TRP A 1 142 ? -13.383 6.336 32.030 1.00 98.19 142 TRP A C 1
ATOM 1101 O O . TRP A 1 142 ? -13.492 6.724 30.870 1.00 98.19 142 TRP A O 1
ATOM 1111 N N . SER A 1 143 ? -12.340 5.618 32.449 1.00 97.38 143 SER A N 1
ATOM 1112 C CA . SER A 1 143 ? -11.293 5.081 31.579 1.00 97.38 143 SER A CA 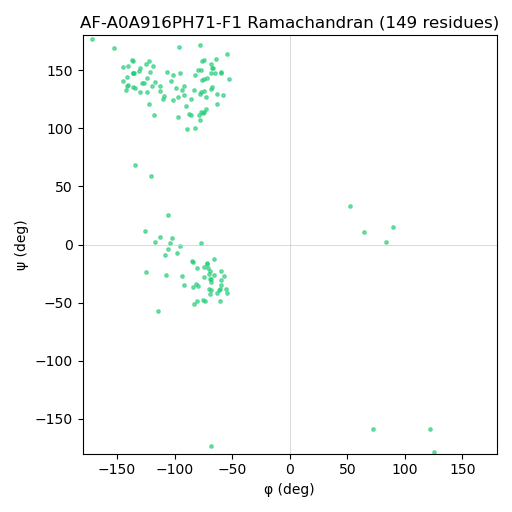1
ATOM 1113 C C . SER A 1 143 ? -10.985 3.638 31.997 1.00 97.38 143 SER A C 1
ATOM 1115 O O . SER A 1 143 ? -10.849 3.384 33.196 1.00 97.38 143 SER A O 1
ATOM 1117 N N . PRO A 1 144 ? -10.856 2.688 31.051 1.00 97.06 144 PRO A N 1
ATOM 1118 C CA . PRO A 1 144 ? -10.471 1.311 31.355 1.00 97.06 144 PRO A CA 1
ATOM 1119 C C . PRO A 1 144 ? -8.966 1.152 31.641 1.00 97.06 144 PRO A C 1
ATOM 1121 O O . PRO A 1 144 ? -8.511 0.036 31.871 1.00 97.06 144 PRO A O 1
ATOM 1124 N N . GLY A 1 145 ? -8.188 2.239 31.606 1.00 97.38 145 GLY A N 1
ATOM 1125 C CA . GLY A 1 145 ? -6.732 2.224 31.726 1.00 97.38 145 GLY A CA 1
ATOM 1126 C C . GLY A 1 145 ? -6.051 2.931 30.555 1.00 97.38 145 GLY A C 1
ATOM 1127 O O . GLY A 1 145 ? -6.700 3.482 29.666 1.00 97.38 145 GLY A O 1
ATOM 1128 N N . LYS A 1 146 ? -4.716 2.941 30.564 1.00 97.94 146 LYS A N 1
ATOM 1129 C CA . LYS A 1 146 ? -3.910 3.537 29.488 1.00 97.94 146 LYS A CA 1
ATOM 1130 C C . LYS A 1 146 ? -3.758 2.560 28.316 1.00 97.94 146 LYS A C 1
ATOM 1132 O O . LYS A 1 146 ? -3.641 1.357 28.529 1.00 97.94 146 LYS A O 1
ATOM 1137 N N . ILE A 1 147 ? -3.708 3.092 27.094 1.00 97.94 147 ILE A N 1
ATOM 1138 C CA . ILE A 1 147 ? -3.352 2.332 25.886 1.00 97.94 147 ILE A CA 1
ATOM 1139 C C . ILE A 1 147 ? -1.849 2.025 25.911 1.00 97.94 147 ILE A C 1
ATOM 1141 O O . ILE A 1 147 ? -1.046 2.851 26.350 1.00 97.94 147 ILE A O 1
ATOM 1145 N N . ARG A 1 148 ? -1.465 0.842 25.424 1.00 97.31 148 ARG A N 1
ATOM 1146 C CA . ARG A 1 148 ? -0.061 0.481 25.219 1.00 97.31 148 ARG A CA 1
ATOM 1147 C C . ARG A 1 148 ? 0.498 1.246 24.017 1.00 97.31 148 ARG A C 1
ATOM 1149 O O . ARG A 1 148 ? 0.059 1.014 22.898 1.00 97.31 148 ARG A O 1
ATOM 1156 N N . ILE A 1 149 ? 1.482 2.106 24.262 1.00 96.81 149 ILE A N 1
ATOM 1157 C CA . ILE A 1 149 ? 2.174 2.908 23.232 1.00 96.81 149 ILE A CA 1
ATOM 1158 C C . ILE A 1 149 ? 3.670 2.575 23.119 1.00 96.81 149 ILE A C 1
ATOM 1160 O O . ILE A 1 149 ? 4.393 3.207 22.364 1.00 96.81 149 ILE A O 1
ATOM 1164 N N . GLY A 1 150 ? 4.145 1.608 23.905 1.00 93.44 150 GLY A N 1
ATOM 1165 C CA . GLY A 1 150 ? 5.546 1.209 23.983 1.00 93.44 150 GLY A CA 1
ATOM 1166 C C . GLY A 1 150 ? 5.729 -0.064 24.818 1.00 93.44 150 GLY A C 1
ATOM 1167 O O . GLY A 1 150 ? 4.732 -0.617 25.311 1.00 93.44 150 GLY A O 1
ATOM 1168 N N . PRO A 1 151 ? 6.969 -0.575 24.916 1.00 90.00 151 PRO A N 1
ATOM 1169 C CA . PRO A 1 151 ? 7.328 -1.650 25.837 1.00 90.00 151 PRO A CA 1
ATOM 1170 C C . PRO A 1 151 ? 7.215 -1.229 27.308 1.00 90.00 151 PRO A C 1
ATOM 1172 O O . PRO A 1 151 ? 7.400 -0.028 27.612 1.00 90.00 151 PRO A O 1
#

Solvent-accessible surface area (backbone atoms only — not comparable to full-atom values): 10143 Å² total; per-residue (Å²): 140,86,86,85,84,88,67,87,51,92,86,64,78,87,87,87,74,85,88,80,86,79,91,83,76,55,67,61,80,70,59,44,54,75,52,32,24,44,62,38,88,88,42,45,85,84,47,74,65,51,29,61,48,55,70,58,99,92,44,69,55,82,45,47,33,36,42,42,48,30,74,65,55,29,67,69,47,51,56,62,68,32,24,44,82,83,71,24,67,46,44,58,45,68,76,50,38,47,78,42,84,52,96,79,81,49,88,96,41,84,88,55,78,82,40,47,45,27,42,46,44,67,79,64,94,74,81,86,81,87,81,91,82,86,87,79,94,74,60,99,83,67,72,100,66,82,80,87,79,70,136